Protein AF-A0A9W8ISR6-F1 (afdb_monomer)

Mean predicted aligned error: 9.64 Å

Solvent-accessible surface area (backbone atoms only — not comparable to full-atom values): 7063 Å² total; per-residue (Å²): 135,67,64,72,57,48,52,53,51,46,54,48,66,72,31,62,69,62,49,67,71,44,54,77,65,60,40,51,49,52,55,51,50,49,53,47,45,45,75,71,36,70,78,49,58,71,67,60,38,54,52,51,50,54,51,51,52,52,52,51,52,50,52,50,51,52,54,48,53,62,70,67,55,78,55,65,47,75,41,40,68,78,81,48,65,92,60,66,71,78,75,52,76,79,46,56,72,48,77,56,97,89,40,72,16,43,47,45,60,78,62,82,78,78,82,82,126

Foldseek 3Di:
DDLVVLVVLVVCLVPPVNLVVDDPVVNVVSVVVNVVCVVLVSVPDPVVNVVVVVVVVVVVVVVVVVVVCVVPDFAKDWAAPVRVPPDDPVVQPPFDWDQDPNGITTIDTPDDDDPDD

Sequence (117 aa):
MREDVYRAVRAMFDNAIEMASLGPEDRRLVEKLELTFRRHGLAFDKEKREHLDKIRMHLSELAIMFSHNINEGDGRAVLTCDELEGLPRDFFEGCATEIVDGQEGSVVTTKYPRHHS

InterPro domains:
  IPR024077 Neurolysin/Thimet oligopeptidase, domain 2 [G3DSA:1.10.1370.10] (40-117)
  IPR024080 Neurolysin/Thimet oligopeptidase, N-terminal [G3DSA:1.20.1050.40] (1-39)
  IPR045090 Peptidase M3A/M3B [PTHR11804] (1-113)

Structure (mmCIF, N/CA/C/O backbone):
data_AF-A0A9W8ISR6-F1
#
_entry.id   AF-A0A9W8ISR6-F1
#
loop_
_atom_site.group_PDB
_atom_site.id
_atom_site.type_symbol
_atom_site.label_atom_id
_atom_site.label_alt_id
_atom_site.label_comp_id
_atom_site.label_asym_id
_atom_site.label_entity_id
_atom_site.label_seq_id
_atom_site.pdbx_PDB_ins_code
_atom_site.Cartn_x
_atom_site.Cartn_y
_atom_site.Cartn_z
_atom_site.occupancy
_atom_site.B_iso_or_equiv
_atom_site.auth_seq_id
_atom_site.auth_comp_id
_atom_site.auth_asym_id
_atom_site.auth_atom_id
_atom_site.pdbx_PDB_model_num
ATOM 1 N N . MET A 1 1 ? 9.894 9.037 -6.870 1.00 69.94 1 MET A N 1
ATOM 2 C CA . MET A 1 1 ? 10.621 7.944 -7.566 1.00 69.94 1 MET A CA 1
ATOM 3 C C . MET A 1 1 ? 11.593 8.551 -8.572 1.00 69.94 1 MET A C 1
ATOM 5 O O . MET A 1 1 ? 11.245 9.560 -9.170 1.00 69.94 1 MET A O 1
ATOM 9 N N . ARG A 1 2 ? 12.792 7.980 -8.738 1.00 84.62 2 ARG A N 1
ATOM 10 C CA . ARG A 1 2 ? 13.873 8.520 -9.586 1.00 84.62 2 ARG A CA 1
ATOM 11 C C . ARG A 1 2 ? 13.743 8.057 -11.043 1.00 84.62 2 ARG A C 1
ATOM 13 O O . ARG A 1 2 ? 14.018 6.901 -11.354 1.00 84.62 2 ARG A O 1
ATOM 20 N N . GLU A 1 3 ? 13.282 8.947 -11.922 1.00 84.94 3 GLU A N 1
ATOM 21 C CA . GLU A 1 3 ? 13.090 8.650 -13.352 1.00 84.94 3 GLU A CA 1
ATOM 22 C C . GLU A 1 3 ? 14.418 8.407 -14.083 1.00 84.94 3 GLU A C 1
ATOM 24 O O . GLU A 1 3 ? 14.498 7.558 -14.966 1.00 84.94 3 GLU A O 1
ATOM 29 N N . ASP A 1 4 ? 15.471 9.110 -13.677 1.00 88.88 4 ASP A N 1
ATOM 30 C CA . ASP A 1 4 ? 16.837 8.939 -14.171 1.00 88.88 4 ASP A CA 1
ATOM 31 C C . ASP A 1 4 ? 17.349 7.506 -13.962 1.00 88.88 4 ASP A C 1
ATOM 33 O O . ASP A 1 4 ? 17.864 6.884 -14.890 1.00 88.88 4 ASP A O 1
ATOM 37 N N . VAL A 1 5 ? 17.117 6.944 -12.773 1.00 89.38 5 VAL A N 1
ATOM 38 C CA . VAL A 1 5 ? 17.488 5.557 -12.456 1.00 89.38 5 VAL A CA 1
ATOM 39 C C . VAL A 1 5 ? 16.646 4.567 -13.261 1.00 89.38 5 VAL A C 1
ATOM 41 O O . VAL A 1 5 ? 17.180 3.586 -13.774 1.00 89.38 5 VAL A O 1
ATOM 44 N N . TYR A 1 6 ? 15.347 4.834 -13.431 1.00 90.62 6 TYR A N 1
ATOM 45 C CA . TYR A 1 6 ? 14.487 3.979 -14.252 1.00 90.62 6 TYR A CA 1
ATOM 46 C C . TYR A 1 6 ? 14.961 3.912 -15.704 1.00 90.62 6 TYR A C 1
ATOM 48 O O . TYR A 1 6 ? 15.025 2.820 -16.258 1.00 90.62 6 TYR A O 1
ATOM 56 N N . ARG A 1 7 ? 15.347 5.044 -16.305 1.00 90.81 7 ARG A N 1
ATOM 57 C CA . ARG A 1 7 ? 15.868 5.077 -17.681 1.00 90.81 7 ARG A CA 1
ATOM 58 C C . ARG A 1 7 ? 17.123 4.218 -17.837 1.00 90.81 7 ARG A C 1
ATOM 60 O O . ARG A 1 7 ? 17.224 3.490 -18.818 1.00 90.81 7 ARG A O 1
ATOM 67 N N . ALA A 1 8 ? 18.036 4.255 -16.865 1.00 92.31 8 ALA A N 1
ATOM 68 C CA . ALA A 1 8 ? 19.240 3.425 -16.880 1.00 92.31 8 ALA A CA 1
ATOM 69 C C . ALA A 1 8 ? 18.912 1.925 -16.768 1.00 92.31 8 ALA A C 1
ATOM 71 O O . ALA A 1 8 ? 19.381 1.125 -17.575 1.00 92.31 8 ALA A O 1
ATOM 72 N N . VAL A 1 9 ? 18.048 1.547 -15.819 1.00 91.88 9 VAL A N 1
ATOM 73 C CA . VAL A 1 9 ? 17.600 0.151 -15.656 1.00 91.88 9 VAL A CA 1
ATOM 74 C C . VAL A 1 9 ? 16.849 -0.335 -16.893 1.00 91.88 9 VAL A C 1
ATOM 76 O O . VAL A 1 9 ? 17.025 -1.474 -17.313 1.00 91.88 9 VAL A O 1
ATOM 79 N N . ARG A 1 10 ? 16.039 0.531 -17.505 1.00 92.25 10 ARG A N 1
ATOM 80 C CA . ARG A 1 10 ? 15.291 0.225 -18.722 1.00 92.25 10 ARG A CA 1
ATOM 81 C C . ARG A 1 10 ? 16.217 0.006 -19.917 1.00 92.25 10 ARG A C 1
ATOM 83 O O . ARG A 1 10 ? 16.021 -0.958 -20.643 1.00 92.25 10 ARG A O 1
ATOM 90 N N . ALA A 1 11 ? 17.238 0.848 -20.081 1.00 93.75 11 ALA A N 1
ATOM 91 C CA . ALA A 1 11 ? 18.239 0.686 -21.131 1.00 93.75 11 ALA A CA 1
ATOM 92 C C . ALA A 1 11 ? 18.999 -0.644 -20.999 1.00 93.75 11 ALA A C 1
ATOM 94 O O . ALA A 1 11 ? 19.169 -1.342 -21.995 1.00 93.75 11 ALA A O 1
ATOM 95 N N . MET A 1 12 ? 19.383 -1.024 -19.774 1.00 92.19 12 MET A N 1
ATOM 96 C CA . MET A 1 12 ? 19.987 -2.332 -19.500 1.00 92.19 12 MET A CA 1
ATOM 97 C C . MET A 1 12 ? 19.020 -3.476 -19.825 1.00 92.19 12 MET A C 1
ATOM 99 O O . MET A 1 12 ? 19.379 -4.420 -20.519 1.00 92.19 12 MET A O 1
ATOM 103 N N . PHE A 1 13 ? 17.774 -3.377 -19.356 1.00 93.50 13 PHE A N 1
ATOM 104 C CA . PHE A 1 13 ? 16.748 -4.401 -19.553 1.00 93.50 13 PHE A CA 1
ATOM 105 C C . PHE A 1 13 ? 16.405 -4.634 -21.033 1.00 93.50 13 PHE A C 1
ATOM 107 O O . PHE A 1 13 ? 16.222 -5.778 -21.445 1.00 93.50 13 PHE A O 1
ATOM 114 N N . ASP A 1 14 ? 16.328 -3.569 -21.835 1.00 94.12 14 ASP A N 1
ATOM 115 C CA . ASP A 1 14 ? 16.022 -3.654 -23.266 1.00 94.12 14 ASP A CA 1
ATOM 116 C C . ASP A 1 14 ? 17.246 -4.126 -24.098 1.00 94.12 14 ASP A C 1
ATOM 118 O O . ASP A 1 14 ? 17.087 -4.563 -25.242 1.00 94.12 14 ASP A O 1
ATOM 122 N N . ASN A 1 15 ? 18.466 -4.103 -23.538 1.00 94.81 15 ASN A N 1
ATOM 123 C CA . ASN A 1 15 ? 19.677 -4.608 -24.190 1.00 94.81 15 ASN A CA 1
ATOM 124 C C . ASN A 1 15 ? 19.828 -6.128 -23.999 1.00 94.81 15 ASN A C 1
ATOM 126 O O . ASN A 1 15 ? 20.439 -6.615 -23.046 1.00 94.81 15 ASN A O 1
ATOM 130 N N . ALA A 1 16 ? 19.307 -6.893 -24.960 1.00 90.38 16 ALA A N 1
ATOM 131 C CA . ALA A 1 16 ? 19.336 -8.356 -24.929 1.00 90.38 16 ALA A CA 1
ATOM 132 C C . ALA A 1 16 ? 20.754 -8.959 -24.871 1.00 90.38 16 ALA A C 1
ATOM 134 O O . ALA A 1 16 ? 20.929 -10.030 -24.290 1.00 90.38 16 ALA A O 1
ATOM 135 N N . ILE A 1 17 ? 21.756 -8.290 -25.455 1.00 92.44 17 ILE A N 1
ATOM 136 C CA . ILE A 1 17 ? 23.146 -8.770 -25.469 1.00 92.44 17 ILE A CA 1
ATOM 137 C C . ILE A 1 17 ? 23.745 -8.650 -24.066 1.00 92.44 17 ILE A C 1
ATOM 139 O O . ILE A 1 17 ? 24.287 -9.622 -23.542 1.00 92.44 17 ILE A O 1
ATOM 143 N N . GLU A 1 18 ? 23.593 -7.490 -23.426 1.00 90.56 18 GLU A N 1
ATOM 144 C CA . GLU A 1 18 ? 24.089 -7.278 -22.063 1.00 90.56 18 GLU A CA 1
ATOM 145 C C . GLU A 1 18 ? 23.327 -8.136 -21.047 1.00 90.56 18 GLU A C 1
ATOM 147 O O . GLU A 1 18 ? 23.950 -8.806 -20.225 1.00 90.56 18 GLU A O 1
ATOM 152 N N . MET A 1 19 ? 22.002 -8.243 -21.169 1.00 92.81 19 MET A N 1
ATOM 153 C CA . MET A 1 19 ? 21.182 -9.127 -20.329 1.00 92.81 19 MET A CA 1
ATOM 154 C C . MET A 1 19 ? 21.562 -10.609 -20.442 1.00 92.81 19 MET A C 1
ATOM 156 O O . MET A 1 19 ? 21.430 -11.351 -19.467 1.00 92.81 19 MET A O 1
ATOM 160 N N . ALA A 1 20 ? 22.023 -11.059 -21.613 1.00 92.25 20 ALA A N 1
ATOM 161 C CA . ALA A 1 20 ? 22.509 -12.423 -21.812 1.00 92.25 20 ALA A CA 1
ATOM 162 C C . ALA A 1 20 ? 23.914 -12.650 -21.231 1.00 92.25 20 ALA A C 1
ATOM 164 O O . ALA A 1 20 ? 24.261 -13.788 -20.925 1.00 92.25 20 ALA A O 1
ATOM 165 N N . SER A 1 21 ? 24.705 -11.584 -21.071 1.00 94.25 21 SER A N 1
ATOM 166 C CA . SER A 1 21 ? 26.046 -11.640 -20.477 1.00 94.25 21 SER A CA 1
ATOM 167 C C . SER A 1 21 ? 26.048 -11.647 -18.942 1.00 94.25 21 SER A C 1
ATOM 169 O O . SER A 1 21 ? 27.052 -12.012 -18.334 1.00 94.25 21 SER A O 1
ATOM 171 N N . LEU A 1 22 ? 24.930 -11.266 -18.312 1.00 93.50 22 LEU A N 1
ATOM 172 C CA . LEU A 1 22 ? 24.780 -11.238 -16.858 1.00 93.50 22 LEU A CA 1
ATOM 173 C C . LEU A 1 22 ? 24.678 -12.637 -16.242 1.00 93.50 22 LEU A C 1
ATOM 175 O O . LEU A 1 22 ? 24.106 -13.566 -16.818 1.00 93.50 22 LEU A O 1
ATOM 179 N N . GLY A 1 23 ? 25.145 -12.748 -14.996 1.00 95.50 23 GLY A N 1
ATOM 180 C CA . GLY A 1 23 ? 24.854 -13.903 -14.157 1.00 95.50 23 GLY A CA 1
ATOM 181 C C . GLY A 1 23 ? 23.348 -14.038 -13.856 1.00 95.50 23 GLY A C 1
ATOM 182 O O . GLY A 1 23 ? 22.594 -13.065 -13.963 1.00 95.50 23 GLY A O 1
ATOM 183 N N . PRO A 1 24 ? 22.877 -15.229 -13.438 1.00 94.62 24 PRO A N 1
ATOM 184 C CA . PRO A 1 24 ? 21.457 -15.468 -13.159 1.00 94.62 24 PRO A CA 1
ATOM 185 C C . PRO A 1 24 ? 20.856 -14.533 -12.097 1.00 94.62 24 PRO A C 1
ATOM 187 O O . PRO A 1 24 ? 19.700 -14.125 -12.215 1.00 94.62 24 PRO A O 1
ATOM 190 N N . GLU A 1 25 ? 21.627 -14.195 -11.061 1.00 96.31 25 GLU A N 1
ATOM 191 C CA . GLU A 1 25 ? 21.189 -13.304 -9.982 1.00 96.31 25 GLU A CA 1
ATOM 192 C C . GLU A 1 25 ? 21.062 -11.853 -10.457 1.00 96.31 25 GLU A C 1
ATOM 194 O O . GLU A 1 25 ? 20.002 -11.247 -10.293 1.00 96.31 25 GLU A O 1
ATOM 199 N N . ASP A 1 26 ? 22.091 -11.326 -11.121 1.00 95.06 26 ASP A N 1
ATOM 200 C CA . ASP A 1 26 ? 22.100 -9.955 -11.644 1.00 95.06 26 ASP A CA 1
ATOM 201 C C . ASP A 1 26 ? 20.980 -9.739 -12.662 1.00 95.06 26 ASP A C 1
ATOM 203 O O . ASP A 1 26 ? 20.258 -8.740 -12.619 1.00 95.06 26 ASP A O 1
ATOM 207 N N . ARG A 1 27 ? 20.759 -10.722 -13.540 1.00 94.94 27 ARG A N 1
ATOM 208 C CA . ARG A 1 27 ? 19.646 -10.696 -14.48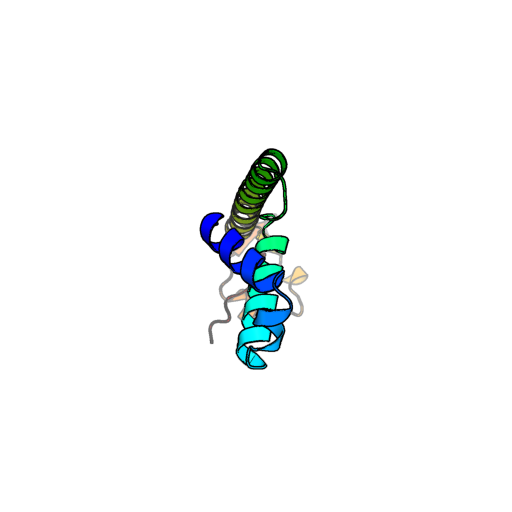8 1.00 94.94 27 ARG A CA 1
ATOM 209 C C . ARG A 1 27 ? 18.301 -10.606 -13.768 1.00 94.94 27 ARG A C 1
ATOM 211 O O . ARG A 1 27 ? 17.469 -9.760 -14.103 1.00 94.94 27 ARG A O 1
ATOM 218 N N . ARG A 1 28 ? 18.095 -11.439 -12.744 1.00 95.06 28 ARG A N 1
ATOM 219 C CA . ARG A 1 28 ? 16.873 -11.421 -11.928 1.00 95.06 28 ARG A CA 1
ATOM 220 C C . ARG A 1 28 ? 16.700 -10.087 -11.202 1.00 95.06 28 ARG A C 1
ATOM 222 O O . ARG A 1 28 ? 15.567 -9.625 -11.056 1.00 95.06 28 ARG A O 1
ATOM 229 N N . LEU A 1 29 ? 17.787 -9.468 -10.747 1.00 96.12 29 LEU A N 1
ATOM 230 C CA . LEU A 1 29 ? 17.755 -8.150 -10.122 1.00 96.12 29 LEU A CA 1
ATOM 231 C C . LEU A 1 29 ? 17.253 -7.087 -11.107 1.00 96.12 29 LEU A C 1
ATOM 233 O O . LEU A 1 29 ? 16.313 -6.361 -10.778 1.00 96.12 29 LEU A O 1
ATOM 237 N N . VAL A 1 30 ? 17.807 -7.030 -12.322 1.00 94.44 30 VAL A N 1
ATOM 238 C CA . VAL A 1 30 ? 17.376 -6.075 -13.361 1.00 94.44 30 VAL A CA 1
ATOM 239 C C . VAL A 1 30 ? 15.897 -6.276 -13.714 1.00 94.44 30 VAL A C 1
ATOM 241 O O . VAL A 1 30 ? 15.132 -5.311 -13.729 1.00 94.44 30 VAL A O 1
ATOM 244 N N . GLU A 1 31 ? 15.454 -7.524 -13.897 1.00 94.50 31 GLU A N 1
ATOM 245 C CA . GLU A 1 31 ? 14.043 -7.860 -14.152 1.00 94.50 31 GLU A CA 1
ATOM 246 C C . GLU A 1 31 ? 13.117 -7.409 -13.006 1.00 94.50 31 GLU A C 1
ATOM 248 O O . GLU A 1 31 ? 12.034 -6.860 -13.237 1.00 94.50 31 GLU A O 1
ATOM 253 N N . LYS A 1 32 ? 13.534 -7.607 -11.749 1.00 95.94 32 LYS A N 1
ATOM 254 C CA . LYS A 1 32 ? 12.768 -7.181 -10.567 1.00 95.94 32 LYS A CA 1
ATOM 255 C C . LYS A 1 32 ? 12.697 -5.665 -10.438 1.00 95.94 32 LYS A C 1
ATOM 257 O O . LYS A 1 32 ? 11.638 -5.148 -10.066 1.00 95.94 32 LYS A O 1
ATOM 262 N N . LEU A 1 33 ? 13.784 -4.961 -10.741 1.00 93.75 33 LEU A N 1
ATOM 263 C CA . LEU A 1 33 ? 13.819 -3.503 -10.727 1.00 93.75 33 LEU A CA 1
ATOM 264 C C . LEU A 1 33 ? 12.910 -2.927 -11.817 1.00 93.75 33 LEU A C 1
ATOM 266 O O . LEU A 1 33 ? 12.073 -2.081 -11.503 1.00 93.75 33 LEU A O 1
ATOM 270 N N . GLU A 1 34 ? 12.984 -3.435 -13.052 1.00 93.62 34 GLU A N 1
ATOM 271 C CA . GLU A 1 34 ? 12.090 -3.027 -14.149 1.00 93.62 34 GLU A CA 1
ATOM 272 C C . GLU A 1 34 ? 10.621 -3.205 -13.759 1.00 93.62 34 GLU A C 1
ATOM 274 O O . GLU A 1 34 ? 9.843 -2.247 -13.808 1.00 93.62 34 GLU A O 1
ATOM 279 N N . LEU A 1 35 ? 10.261 -4.404 -13.287 1.00 93.69 35 LEU A N 1
ATOM 280 C CA . LEU A 1 35 ? 8.895 -4.725 -12.883 1.00 93.69 35 LEU A CA 1
ATOM 281 C C . LEU A 1 35 ? 8.406 -3.782 -11.782 1.00 93.69 35 LEU A C 1
ATOM 283 O O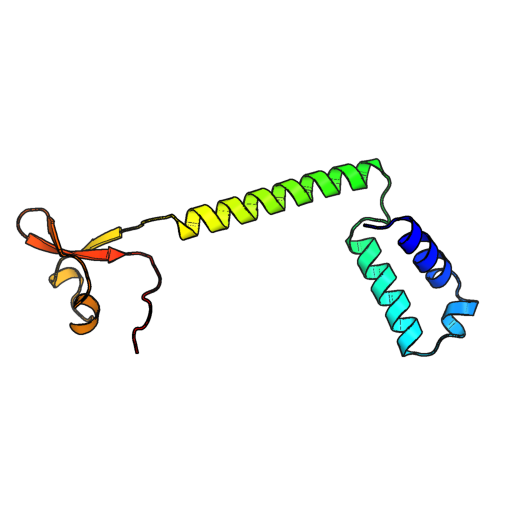 . LEU A 1 35 ? 7.259 -3.332 -11.813 1.00 93.69 35 LEU A O 1
ATOM 287 N N . THR A 1 36 ? 9.266 -3.479 -10.811 1.00 93.31 36 THR A N 1
ATOM 288 C CA . THR A 1 36 ? 8.949 -2.560 -9.717 1.00 93.31 36 THR A CA 1
ATOM 289 C C . THR A 1 36 ? 8.672 -1.166 -10.268 1.00 93.31 36 THR A C 1
ATOM 291 O O . THR A 1 36 ? 7.582 -0.635 -10.059 1.00 93.31 36 THR A O 1
ATOM 294 N N . PHE A 1 37 ? 9.583 -0.590 -11.051 1.00 91.00 37 PHE A N 1
ATOM 295 C CA . PHE A 1 37 ? 9.394 0.745 -11.622 1.00 91.00 37 PHE A CA 1
ATOM 296 C C . PHE 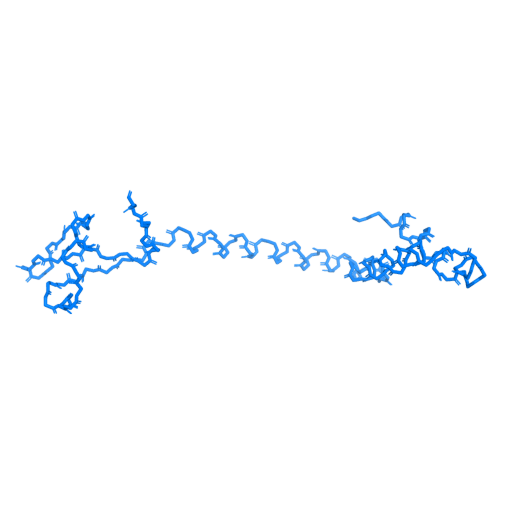A 1 37 ? 8.152 0.853 -12.511 1.00 91.00 37 PHE A C 1
ATOM 298 O O . PHE A 1 37 ? 7.409 1.837 -12.423 1.00 91.00 37 PHE A O 1
ATOM 305 N N . ARG A 1 38 ? 7.870 -0.182 -13.306 1.00 88.38 38 ARG A N 1
ATOM 306 C CA . ARG A 1 38 ? 6.663 -0.256 -14.129 1.00 88.38 38 ARG A CA 1
ATOM 307 C C . ARG A 1 38 ? 5.391 -0.322 -13.285 1.00 88.38 38 ARG A C 1
ATOM 309 O O . ARG A 1 38 ? 4.467 0.439 -13.552 1.00 88.38 38 ARG A O 1
ATOM 316 N N . ARG A 1 39 ? 5.349 -1.139 -12.223 1.00 88.75 39 ARG A N 1
ATOM 317 C CA . ARG A 1 39 ? 4.229 -1.155 -11.251 1.00 88.75 39 ARG A CA 1
ATOM 318 C C . ARG A 1 39 ? 4.068 0.182 -10.534 1.00 88.75 39 ARG A C 1
ATOM 320 O O . ARG A 1 39 ? 2.955 0.579 -10.200 1.00 88.75 39 ARG A O 1
ATOM 327 N N . HIS A 1 40 ? 5.168 0.899 -10.332 1.00 87.00 40 HIS A N 1
ATOM 328 C CA . HIS A 1 40 ? 5.129 2.251 -9.798 1.00 87.00 40 HIS A CA 1
ATOM 329 C C . HIS A 1 40 ? 4.637 3.301 -10.803 1.00 87.00 40 HIS A C 1
ATOM 331 O O . HIS A 1 40 ? 4.374 4.429 -10.386 1.00 87.00 40 HIS A O 1
ATOM 337 N N . GLY A 1 41 ? 4.418 2.927 -12.064 1.00 83.88 41 GLY A N 1
ATOM 338 C CA . GLY A 1 41 ? 3.853 3.787 -13.098 1.00 83.88 41 GLY A CA 1
ATOM 339 C C . GLY A 1 41 ? 4.889 4.625 -13.840 1.00 83.88 41 GLY A C 1
ATOM 340 O O . GLY A 1 41 ? 4.504 5.505 -14.599 1.00 83.88 41 GLY A O 1
ATOM 341 N N . LEU A 1 42 ? 6.193 4.364 -13.672 1.00 82.81 42 LEU A N 1
ATOM 342 C CA . LEU A 1 42 ? 7.235 5.112 -14.393 1.00 82.81 42 LEU A CA 1
ATOM 343 C C . LEU A 1 42 ? 7.255 4.843 -15.905 1.00 82.81 42 LEU A C 1
ATOM 345 O O . LEU A 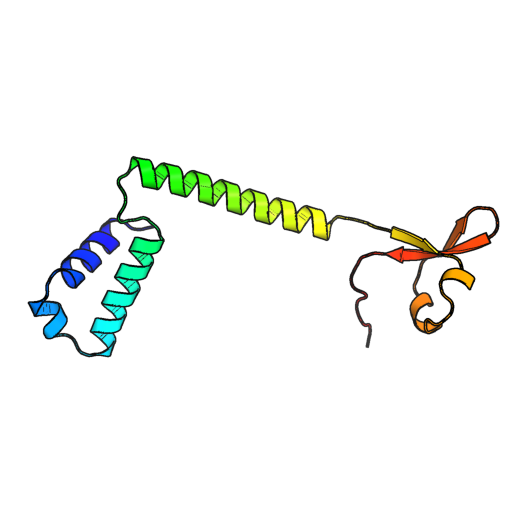1 42 ? 7.871 5.601 -16.644 1.00 82.81 42 LEU A O 1
ATOM 349 N N . ALA A 1 43 ? 6.547 3.806 -16.355 1.00 81.25 43 ALA A N 1
ATOM 350 C CA . ALA A 1 43 ? 6.311 3.531 -17.768 1.00 81.25 43 ALA A CA 1
ATOM 351 C C . ALA A 1 43 ? 5.231 4.439 -18.397 1.00 81.25 43 ALA A C 1
ATOM 353 O O . ALA A 1 43 ? 5.063 4.425 -19.614 1.00 81.25 43 ALA A O 1
ATOM 354 N N . PHE A 1 44 ? 4.468 5.191 -17.595 1.00 83.06 44 PHE A N 1
ATOM 355 C CA . PHE A 1 44 ? 3.427 6.082 -18.100 1.00 83.06 44 PHE A CA 1
ATOM 356 C C . PHE A 1 44 ? 3.969 7.467 -18.478 1.00 83.06 44 PHE A C 1
ATOM 358 O O . PHE A 1 44 ? 4.995 7.927 -17.969 1.00 83.06 44 PHE A O 1
ATOM 365 N N . ASP A 1 45 ? 3.226 8.158 -19.347 1.00 87.38 45 ASP A N 1
ATOM 366 C CA . ASP A 1 45 ? 3.441 9.577 -19.623 1.00 87.38 45 ASP A CA 1
ATOM 367 C C . ASP A 1 45 ? 3.319 10.427 -18.342 1.00 87.38 45 ASP A C 1
ATOM 369 O O . ASP A 1 45 ? 2.831 9.989 -17.296 1.00 87.38 45 ASP A O 1
ATOM 373 N N . LYS A 1 46 ? 3.845 11.653 -18.399 1.00 85.75 46 LYS A N 1
ATOM 374 C CA . LYS A 1 46 ? 3.916 12.537 -17.230 1.00 85.75 46 LYS A CA 1
ATOM 375 C C . LYS A 1 46 ? 2.532 12.816 -16.630 1.00 85.75 46 LYS A C 1
ATOM 377 O O . LYS A 1 46 ? 2.391 12.795 -15.413 1.00 85.75 46 LYS A O 1
ATOM 382 N N . GLU A 1 47 ? 1.521 13.009 -17.470 1.00 89.31 47 GLU A N 1
ATOM 383 C CA . GLU A 1 47 ? 0.157 13.329 -17.043 1.00 89.31 47 GLU A CA 1
ATOM 384 C C . GLU A 1 47 ? -0.488 12.171 -16.267 1.00 89.31 47 GLU A C 1
ATOM 386 O O . GLU A 1 47 ? -1.007 12.359 -15.165 1.00 89.31 47 GLU A O 1
ATOM 391 N N . LYS A 1 48 ? -0.372 10.936 -16.770 1.00 88.50 48 LYS A N 1
ATOM 392 C CA . LYS A 1 48 ? -0.840 9.740 -16.055 1.00 88.50 48 LYS A CA 1
ATOM 393 C C . LYS A 1 48 ? -0.062 9.492 -14.769 1.00 88.50 48 LYS A C 1
ATOM 395 O O . LYS A 1 48 ? -0.649 9.007 -13.803 1.00 88.50 48 LYS A O 1
ATOM 400 N N . ARG A 1 49 ? 1.234 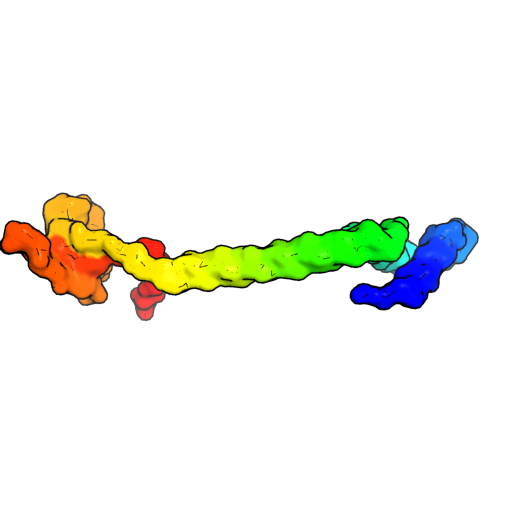9.823 -14.725 1.00 87.12 49 ARG A N 1
ATOM 401 C CA . ARG A 1 49 ? 2.031 9.742 -13.488 1.00 87.12 49 ARG A CA 1
ATOM 402 C C . ARG A 1 49 ? 1.535 10.721 -12.432 1.00 87.12 49 ARG A C 1
ATOM 404 O O . ARG A 1 49 ? 1.308 10.306 -11.302 1.00 87.12 49 ARG A O 1
ATOM 411 N N . GLU A 1 50 ? 1.286 11.973 -12.806 1.00 89.06 50 GLU A N 1
ATOM 412 C CA . GLU A 1 50 ? 0.719 12.976 -11.897 1.00 89.06 50 GLU A CA 1
ATOM 413 C C . GLU A 1 50 ? -0.668 12.562 -11.388 1.00 89.06 50 GLU A C 1
ATOM 415 O O . GLU A 1 50 ? -0.974 12.719 -10.205 1.00 89.06 50 GLU A O 1
ATOM 420 N N . HIS A 1 51 ? -1.507 11.984 -12.252 1.00 90.44 51 HIS A N 1
ATOM 421 C CA . HIS A 1 51 ? -2.804 11.451 -11.841 1.00 90.44 51 HIS A CA 1
ATOM 422 C C . HIS A 1 51 ? -2.670 10.273 -10.862 1.00 90.44 51 HIS A C 1
ATOM 424 O O . HIS A 1 51 ? -3.352 10.235 -9.837 1.00 90.44 51 HIS A O 1
ATOM 430 N N . LEU A 1 52 ? -1.755 9.338 -11.134 1.00 89.25 52 LEU A N 1
ATOM 431 C CA . LEU A 1 52 ? -1.470 8.209 -10.250 1.00 89.25 52 LEU A CA 1
ATOM 432 C C . LEU A 1 52 ? -0.954 8.667 -8.879 1.00 89.25 52 LEU A C 1
ATOM 434 O O . LEU A 1 52 ? -1.342 8.098 -7.859 1.00 89.25 52 LEU A O 1
ATOM 438 N N . ASP A 1 53 ? -0.112 9.698 -8.842 1.00 89.12 53 ASP A N 1
ATOM 439 C CA . ASP A 1 53 ? 0.401 10.258 -7.592 1.00 89.12 53 ASP A CA 1
ATOM 440 C C . ASP A 1 53 ? -0.714 10.924 -6.772 1.00 89.12 53 ASP A C 1
ATOM 442 O O . ASP A 1 53 ? -0.788 10.702 -5.562 1.00 89.12 53 ASP A O 1
ATOM 446 N N . LYS A 1 54 ? -1.655 11.629 -7.419 1.00 93.56 54 LYS A N 1
ATOM 447 C CA . LYS A 1 54 ? -2.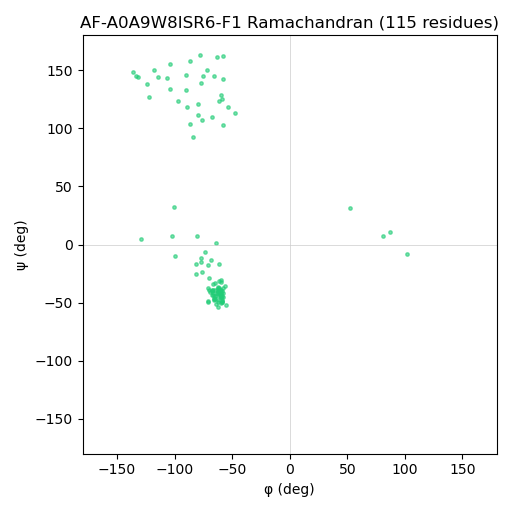860 12.155 -6.749 1.00 93.56 54 LYS A CA 1
ATOM 448 C C . LYS A 1 54 ? -3.712 11.041 -6.139 1.00 93.56 54 LYS A C 1
ATOM 450 O O . LYS A 1 54 ? -4.119 11.153 -4.986 1.00 93.56 54 LYS A O 1
ATOM 455 N N . ILE A 1 55 ? -3.943 9.950 -6.875 1.00 94.12 55 ILE A N 1
ATOM 456 C CA . ILE A 1 55 ? -4.688 8.790 -6.358 1.00 94.12 55 ILE A CA 1
ATOM 457 C C . ILE A 1 55 ? -3.973 8.188 -5.143 1.00 94.12 55 ILE A C 1
ATOM 459 O O . ILE A 1 55 ? -4.608 7.901 -4.133 1.00 94.12 55 ILE A O 1
ATOM 463 N N . ARG A 1 56 ? -2.649 8.005 -5.210 1.00 91.25 56 ARG A N 1
ATOM 464 C CA . ARG A 1 56 ? -1.860 7.439 -4.103 1.00 91.25 56 ARG A CA 1
ATOM 465 C C . ARG A 1 56 ? -1.890 8.303 -2.853 1.00 91.25 56 ARG A C 1
ATOM 467 O O . ARG A 1 56 ? -2.001 7.761 -1.754 1.00 91.25 56 ARG A O 1
ATOM 474 N N . MET A 1 57 ? -1.784 9.618 -3.021 1.00 94.56 57 MET A N 1
ATOM 475 C CA . MET A 1 57 ? -1.898 10.570 -1.921 1.00 94.56 57 MET A CA 1
ATOM 476 C C . MET A 1 57 ? -3.264 10.430 -1.249 1.00 94.56 57 MET A C 1
ATOM 478 O O . MET A 1 57 ? -3.328 10.181 -0.049 1.00 94.56 57 MET A O 1
ATOM 482 N N . HIS A 1 58 ? -4.336 10.434 -2.043 1.00 96.75 58 HIS A N 1
ATOM 483 C CA . HIS A 1 58 ? -5.689 10.297 -1.519 1.00 96.75 58 HIS A CA 1
ATOM 484 C C . HIS A 1 58 ? -5.928 8.951 -0.814 1.00 96.75 58 HIS A C 1
ATOM 486 O O . HIS A 1 58 ? -6.514 8.903 0.262 1.00 96.75 58 HIS A O 1
ATOM 492 N N . LEU A 1 59 ? -5.422 7.845 -1.367 1.00 96.06 59 LEU A N 1
ATOM 493 C CA . LEU A 1 59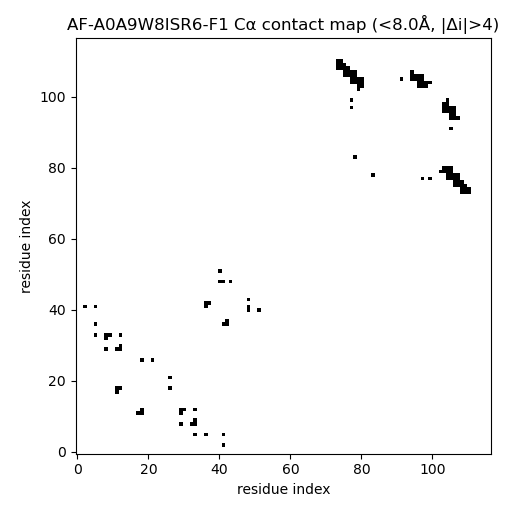 ? -5.490 6.535 -0.709 1.00 96.06 59 LEU A CA 1
ATOM 494 C C . LEU A 1 59 ? -4.740 6.514 0.627 1.00 96.06 59 LEU A C 1
ATOM 496 O O . LEU A 1 59 ? -5.194 5.871 1.570 1.00 96.06 59 LEU A O 1
ATOM 500 N N . SER A 1 60 ? -3.604 7.207 0.709 1.00 96.25 60 SER A N 1
ATOM 501 C CA . SER A 1 60 ? -2.817 7.289 1.942 1.00 96.25 60 SER A CA 1
ATOM 502 C C . SER A 1 60 ? -3.570 8.078 3.014 1.00 96.25 60 SER A C 1
ATOM 504 O O . SER A 1 60 ? -3.658 7.626 4.153 1.00 96.25 60 SER A O 1
ATOM 506 N N . GLU A 1 61 ? -4.177 9.205 2.638 1.00 96.88 61 GLU A N 1
ATOM 507 C CA . GLU A 1 61 ? -5.052 9.994 3.513 1.00 96.88 61 GLU A CA 1
ATOM 508 C C . GLU A 1 61 ? -6.242 9.165 4.014 1.00 96.88 61 GLU A C 1
ATOM 510 O O . GLU A 1 61 ? -6.478 9.094 5.219 1.00 96.88 61 GLU A O 1
ATOM 515 N N . LEU A 1 62 ? -6.946 8.470 3.114 1.00 96.81 62 LEU A N 1
ATOM 516 C CA . LEU A 1 62 ? -8.083 7.620 3.473 1.00 96.81 62 LEU A CA 1
ATOM 517 C C . LEU A 1 62 ? -7.688 6.481 4.416 1.00 96.81 62 LEU A C 1
ATOM 519 O O . LEU A 1 62 ? -8.423 6.192 5.356 1.00 96.81 62 LEU A O 1
ATOM 523 N N . ALA A 1 63 ? -6.534 5.845 4.205 1.00 95.94 63 ALA A N 1
ATOM 524 C CA . ALA A 1 63 ? -6.049 4.782 5.083 1.00 95.94 63 ALA A CA 1
ATOM 525 C C . ALA A 1 63 ? -5.731 5.299 6.496 1.00 95.94 63 ALA A C 1
ATOM 527 O O . ALA A 1 63 ? -6.047 4.630 7.487 1.00 95.94 63 ALA A O 1
ATOM 528 N N . ILE A 1 64 ? -5.145 6.497 6.597 1.00 96.19 64 ILE A N 1
ATOM 529 C CA . ILE A 1 64 ? -4.888 7.164 7.878 1.00 96.19 64 ILE A CA 1
ATOM 530 C C . ILE A 1 64 ? -6.213 7.486 8.569 1.00 96.19 64 ILE A C 1
ATOM 532 O O . ILE A 1 64 ? -6.400 7.095 9.718 1.00 96.19 64 ILE A O 1
ATOM 536 N N . MET A 1 65 ? -7.148 8.130 7.865 1.00 95.31 65 MET A N 1
ATOM 537 C CA . MET A 1 65 ? -8.464 8.475 8.410 1.00 95.31 65 MET A CA 1
ATOM 538 C C . MET A 1 65 ? -9.237 7.238 8.864 1.00 95.31 65 MET A C 1
ATOM 540 O O . MET A 1 65 ? -9.805 7.227 9.950 1.00 95.31 65 MET A O 1
ATOM 544 N N . PHE A 1 66 ? -9.232 6.173 8.065 1.00 94.44 66 PHE A N 1
ATOM 545 C CA . PHE A 1 66 ? -9.870 4.913 8.424 1.00 94.44 66 PHE A CA 1
ATOM 546 C C . PHE A 1 66 ? -9.283 4.343 9.719 1.00 94.44 66 PHE A C 1
ATOM 548 O O . PHE A 1 66 ? -10.021 4.031 10.651 1.00 94.44 66 PHE A O 1
ATOM 555 N N . SER A 1 67 ? -7.953 4.263 9.805 1.00 91.94 67 SER A N 1
ATOM 556 C CA . SER A 1 67 ? -7.264 3.740 10.990 1.00 91.94 67 SER A CA 1
ATOM 557 C C . SER A 1 67 ? -7.540 4.597 12.226 1.00 91.94 67 SER A C 1
ATOM 559 O O . SER A 1 67 ? -7.798 4.065 13.303 1.00 91.94 67 SER A O 1
ATOM 561 N N . HIS A 1 68 ? -7.527 5.920 12.065 1.00 92.50 68 HIS A N 1
ATOM 562 C CA . HIS A 1 68 ? -7.855 6.879 13.112 1.00 92.50 68 HIS A CA 1
ATOM 563 C C . HIS A 1 68 ? -9.281 6.678 13.630 1.00 92.50 68 HIS A C 1
ATOM 565 O O . HIS A 1 68 ? -9.470 6.478 14.823 1.00 92.50 68 HIS A O 1
ATOM 571 N N . ASN A 1 69 ? -10.266 6.611 12.733 1.00 90.56 69 ASN A N 1
ATOM 572 C CA . ASN A 1 69 ? -11.672 6.441 13.099 1.00 90.56 69 ASN A CA 1
ATOM 573 C C . ASN A 1 69 ? -11.927 5.128 13.858 1.00 90.56 69 ASN A C 1
ATOM 575 O O . ASN A 1 69 ? -12.691 5.110 14.818 1.00 90.56 69 ASN A O 1
ATOM 579 N N . ILE A 1 70 ? -11.271 4.029 13.469 1.00 88.25 70 ILE A N 1
ATOM 580 C CA . ILE A 1 70 ? -11.377 2.747 14.187 1.00 88.25 70 ILE A CA 1
ATOM 581 C C . ILE A 1 70 ? -10.701 2.819 15.565 1.00 88.25 70 ILE A C 1
ATOM 583 O O . ILE A 1 70 ? -11.223 2.299 16.558 1.00 88.25 70 ILE A O 1
ATOM 587 N N . ASN A 1 71 ? -9.539 3.469 15.646 1.00 86.00 71 ASN A N 1
ATOM 588 C CA . ASN A 1 71 ? -8.788 3.592 16.891 1.00 86.00 71 ASN A CA 1
ATOM 589 C C . ASN A 1 71 ? -9.475 4.514 17.900 1.00 86.00 71 ASN A C 1
ATOM 591 O O . ASN A 1 71 ? -9.500 4.179 19.085 1.00 86.00 71 ASN A O 1
ATOM 595 N N . GLU A 1 72 ? -10.064 5.617 17.448 1.00 87.06 72 GLU A N 1
ATOM 596 C CA . GLU A 1 72 ? -10.788 6.564 18.298 1.00 87.06 72 GLU A CA 1
ATOM 597 C C . GLU A 1 72 ? -12.214 6.130 18.616 1.00 87.06 72 GLU A C 1
ATOM 599 O O . GLU A 1 72 ? -12.726 6.515 19.660 1.00 87.06 72 GLU A O 1
ATOM 604 N N . GLY A 1 73 ? -12.843 5.304 17.770 1.00 81.38 73 GLY A N 1
ATOM 605 C CA . GLY A 1 73 ? -14.219 4.864 17.989 1.00 81.38 73 GLY A CA 1
ATOM 606 C C . GLY A 1 73 ? -14.395 4.240 19.371 1.00 81.38 73 GLY A C 1
ATOM 607 O O . GLY A 1 73 ? -13.778 3.224 19.679 1.00 81.38 73 GLY A O 1
ATOM 608 N N . ASP A 1 74 ? -15.234 4.833 20.206 1.00 74.88 74 ASP A N 1
ATOM 609 C CA . ASP A 1 74 ? -15.470 4.485 21.609 1.00 74.88 74 ASP A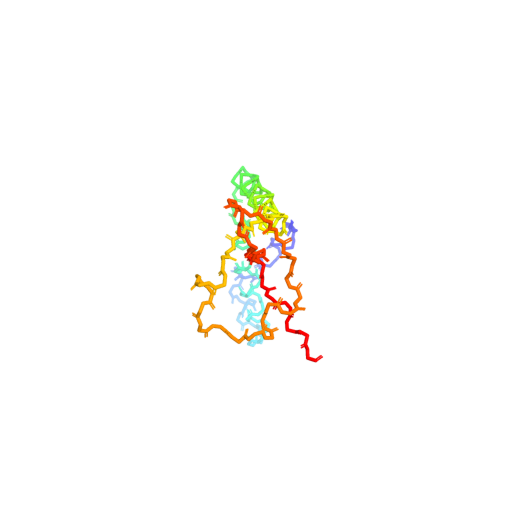 CA 1
ATOM 610 C C . ASP A 1 74 ? -16.752 3.662 21.782 1.00 74.88 74 ASP A C 1
ATOM 612 O O . ASP A 1 74 ? -17.433 3.743 22.803 1.00 74.88 74 ASP A O 1
ATOM 616 N N . GLY A 1 75 ? -17.061 2.843 20.768 1.00 79.56 75 GLY A N 1
ATOM 617 C CA . GLY A 1 75 ? -18.222 1.962 20.746 1.00 79.56 75 GLY A CA 1
ATOM 618 C C . GLY A 1 75 ? -18.346 1.191 22.056 1.00 79.56 75 GLY A C 1
ATOM 619 O O . GLY A 1 75 ? -17.497 0.359 22.390 1.00 79.56 75 GLY A O 1
ATOM 620 N N . ARG A 1 76 ? -19.404 1.494 22.806 1.00 84.00 76 ARG A N 1
ATOM 621 C CA . ARG A 1 76 ? -19.715 0.882 24.094 1.00 84.00 76 ARG A CA 1
ATOM 622 C C . ARG A 1 76 ? -21.197 0.556 24.180 1.00 84.00 76 ARG A C 1
ATOM 624 O O . ARG A 1 76 ? -22.022 1.265 23.609 1.00 84.00 76 ARG A O 1
ATOM 631 N N . ALA A 1 77 ? -21.510 -0.506 24.903 1.00 83.38 77 ALA A N 1
ATOM 632 C CA . ALA A 1 77 ? -22.863 -0.922 25.233 1.00 83.38 77 ALA A CA 1
ATOM 633 C C . ALA A 1 77 ? -22.935 -1.218 26.732 1.00 83.38 77 ALA A C 1
ATOM 635 O O . ALA A 1 77 ? -21.968 -1.713 27.311 1.00 83.38 77 ALA A O 1
ATOM 636 N N . VAL A 1 78 ? -24.069 -0.906 27.352 1.00 84.19 78 VAL A N 1
ATOM 637 C CA . VAL A 1 78 ? -24.352 -1.299 28.735 1.00 84.19 78 VAL A CA 1
ATOM 638 C C . VAL A 1 78 ? -25.190 -2.567 28.677 1.00 84.19 78 VAL A C 1
ATOM 640 O O . VAL A 1 78 ? -26.219 -2.570 28.006 1.00 84.19 78 VAL A O 1
ATOM 643 N N . LEU A 1 79 ? -24.723 -3.632 29.325 1.00 82.25 79 LEU A N 1
ATOM 644 C CA . LEU A 1 79 ? -25.381 -4.938 29.341 1.00 82.25 79 LEU A CA 1
ATOM 645 C C . LEU A 1 79 ? -25.645 -5.370 30.783 1.00 82.25 79 LEU A C 1
ATOM 647 O O . LEU A 1 79 ? -24.797 -5.194 31.660 1.00 82.25 79 LEU A O 1
ATOM 651 N N . THR A 1 80 ? -26.823 -5.926 31.033 1.00 82.06 80 THR A N 1
ATOM 652 C CA . THR A 1 80 ? -27.222 -6.437 32.352 1.00 82.06 80 THR A CA 1
ATOM 653 C C . THR A 1 80 ? -26.591 -7.801 32.644 1.00 82.06 80 THR A C 1
ATOM 655 O O . THR A 1 80 ? -26.130 -8.496 31.741 1.00 82.06 80 THR A O 1
ATOM 658 N N . CYS A 1 81 ? -26.579 -8.217 33.914 1.00 74.88 81 CYS A N 1
ATOM 659 C CA . CYS A 1 81 ? -26.056 -9.531 34.310 1.00 74.88 81 CYS A CA 1
ATOM 660 C C . CYS A 1 81 ? -26.742 -10.700 33.583 1.00 74.88 81 CYS A C 1
ATOM 662 O O . CYS A 1 81 ? -26.073 -11.674 33.248 1.00 74.88 81 CYS A O 1
ATOM 664 N N . ASP A 1 82 ? -28.046 -10.586 33.317 1.00 80.12 82 ASP A N 1
ATOM 665 C CA . ASP A 1 82 ? -28.829 -11.622 32.634 1.00 80.12 82 ASP A CA 1
ATOM 666 C C . ASP A 1 82 ? -28.452 -11.719 31.143 1.00 80.12 82 ASP A C 1
ATOM 668 O O . ASP A 1 82 ? -28.341 -12.809 30.590 1.00 80.12 82 ASP A O 1
ATOM 672 N N . GLU A 1 83 ? -28.170 -10.588 30.487 1.00 79.00 83 GLU A N 1
ATOM 673 C CA . GLU A 1 83 ? -27.700 -10.551 29.089 1.00 79.00 83 GLU A CA 1
ATOM 674 C C . GLU A 1 83 ? -26.259 -11.058 28.924 1.00 79.00 83 GLU A C 1
ATOM 676 O O . GLU A 1 83 ? -25.825 -11.383 27.817 1.00 79.00 83 GLU A O 1
ATOM 681 N N . LEU A 1 84 ? -25.517 -11.119 30.029 1.00 76.56 84 LEU A N 1
ATOM 682 C CA . LEU A 1 84 ? -24.126 -11.555 30.111 1.00 76.56 84 LEU A CA 1
ATOM 683 C C . LEU A 1 84 ? -23.984 -12.991 30.643 1.00 76.56 84 LEU A C 1
ATOM 685 O O . LEU A 1 84 ? -22.867 -13.463 30.885 1.00 76.56 84 LEU A O 1
ATOM 689 N N . GLU A 1 85 ? -25.101 -13.703 30.810 1.00 78.62 85 GLU A N 1
ATOM 690 C CA . GLU A 1 85 ? -25.119 -15.079 31.290 1.00 78.62 85 GLU A CA 1
ATOM 691 C C . GLU A 1 85 ? -24.322 -16.009 30.351 1.00 78.62 85 GLU A C 1
ATOM 693 O O . GLU A 1 85 ? -24.505 -16.032 29.134 1.00 78.62 85 GLU A O 1
ATOM 698 N N . GLY A 1 86 ? -23.401 -16.791 30.927 1.00 78.88 86 GLY A N 1
ATOM 699 C CA . GLY A 1 86 ? -22.518 -17.710 30.193 1.00 78.88 86 GLY A CA 1
ATOM 700 C C . GLY A 1 86 ? -21.085 -17.207 29.987 1.00 78.88 86 GLY A C 1
ATOM 701 O O . GLY A 1 86 ? -20.228 -17.990 29.571 1.00 78.88 86 GLY A O 1
ATOM 702 N N . LEU A 1 87 ? -20.790 -15.948 30.326 1.00 79.25 87 LEU A N 1
ATOM 703 C CA . LEU A 1 87 ? -19.424 -15.419 30.359 1.00 79.25 87 LEU A CA 1
ATOM 704 C C . LEU A 1 87 ? -18.775 -15.609 31.750 1.00 79.25 87 LEU A C 1
ATOM 706 O O . LEU A 1 87 ? -19.474 -15.552 32.767 1.00 79.25 87 LEU A O 1
ATOM 710 N N . PRO A 1 88 ? -17.449 -15.849 31.833 1.00 80.69 88 PRO A N 1
ATOM 711 C CA . PRO A 1 88 ? -16.733 -15.924 33.110 1.00 80.69 88 PRO A CA 1
ATOM 712 C C . PRO A 1 88 ? -16.887 -14.631 33.918 1.00 80.69 88 PRO A C 1
ATOM 714 O O . PRO A 1 88 ? -16.865 -13.541 33.348 1.00 80.69 88 PRO A O 1
ATOM 717 N N . ARG A 1 89 ? -17.005 -14.730 35.247 1.00 72.06 89 ARG A N 1
ATOM 718 C CA . ARG A 1 89 ? -17.205 -13.549 36.115 1.00 72.06 89 ARG A CA 1
ATOM 719 C C . ARG A 1 89 ? -16.021 -12.584 36.045 1.00 72.06 89 ARG A C 1
ATOM 721 O O . ARG A 1 89 ? -16.197 -11.374 35.991 1.00 72.06 89 ARG A O 1
ATOM 728 N N . ASP A 1 90 ? -14.837 -13.159 35.946 1.00 75.62 90 ASP A N 1
ATOM 729 C CA . ASP A 1 90 ? -13.525 -12.548 35.787 1.00 75.62 90 ASP A CA 1
ATOM 730 C C . ASP A 1 90 ? -13.383 -11.727 34.487 1.00 75.62 90 ASP A C 1
ATOM 732 O O . ASP A 1 90 ? -12.528 -10.848 34.404 1.00 75.62 90 ASP A O 1
ATOM 736 N N . PHE A 1 91 ? -14.266 -11.914 33.496 1.00 71.25 91 PHE A N 1
ATOM 737 C CA . PHE A 1 91 ? -14.338 -11.037 32.320 1.00 71.25 91 PHE A CA 1
ATOM 738 C C . PHE A 1 91 ? -14.883 -9.637 32.663 1.00 71.25 91 PHE A C 1
ATOM 740 O O . PHE A 1 91 ? -14.508 -8.657 32.020 1.00 71.25 91 PHE A O 1
ATOM 747 N N . PHE A 1 92 ? -15.737 -9.531 33.687 1.00 68.00 92 PHE A N 1
ATOM 748 C CA . PHE A 1 92 ? -16.386 -8.280 34.098 1.00 68.00 92 PHE A CA 1
ATOM 749 C C . PHE A 1 92 ? -15.708 -7.602 35.288 1.00 68.00 92 PHE A C 1
ATOM 751 O O . PHE A 1 92 ? -16.015 -6.448 35.574 1.00 68.00 92 PHE A O 1
ATOM 758 N N . GLU A 1 93 ? -14.754 -8.265 35.952 1.00 65.94 93 GLU A N 1
ATOM 759 C CA . GLU A 1 93 ? -14.070 -7.752 37.155 1.00 65.94 93 GLU A CA 1
ATOM 760 C C . GLU A 1 93 ? -13.218 -6.481 36.923 1.00 65.94 93 GLU A C 1
ATOM 762 O O . GLU A 1 93 ? -12.647 -5.935 37.864 1.00 65.94 93 GLU A O 1
ATOM 767 N N . GLY A 1 94 ? -13.177 -5.944 35.701 1.00 66.31 94 GLY A N 1
ATOM 768 C CA . GLY A 1 94 ? -12.585 -4.638 35.381 1.00 66.31 94 GLY A CA 1
ATOM 769 C C . GLY A 1 94 ? -13.487 -3.706 34.566 1.00 66.31 94 GLY A C 1
ATOM 770 O O . GLY A 1 94 ? -13.032 -2.639 34.149 1.00 66.31 94 GLY A O 1
ATOM 771 N N . CYS A 1 95 ? -14.738 -4.092 34.302 1.00 74.81 95 CYS A N 1
ATOM 772 C CA . CYS A 1 95 ? -15.688 -3.259 33.571 1.00 74.81 95 CYS A CA 1
ATOM 773 C C . CYS A 1 95 ? -16.250 -2.162 34.482 1.00 74.81 95 CYS A C 1
ATOM 775 O O . CYS A 1 95 ? -16.577 -2.403 35.642 1.00 74.81 95 CYS A O 1
ATOM 777 N N . ALA A 1 96 ? -16.396 -0.948 33.949 1.00 78.62 96 ALA A N 1
ATOM 778 C CA . ALA A 1 96 ? -17.169 0.085 34.630 1.00 78.62 96 ALA A CA 1
ATOM 779 C C . ALA A 1 96 ? -18.644 -0.342 34.696 1.00 78.62 96 ALA A C 1
ATOM 781 O O . ALA A 1 96 ? -19.139 -0.952 33.747 1.00 78.62 96 ALA A O 1
ATOM 782 N N . THR A 1 97 ? -19.346 -0.007 35.776 1.00 82.12 97 THR A N 1
ATOM 783 C CA . THR A 1 97 ? -20.789 -0.243 35.899 1.00 82.12 97 THR A CA 1
ATOM 784 C C . THR A 1 97 ? -21.566 1.064 35.768 1.00 82.12 97 THR A C 1
ATOM 786 O O . THR A 1 97 ? -21.115 2.127 36.198 1.00 82.12 97 THR A O 1
ATOM 789 N N . GLU A 1 98 ? -22.732 0.997 35.130 1.00 83.25 98 GLU A N 1
ATOM 790 C CA . GLU A 1 98 ? -23.670 2.109 34.974 1.00 83.25 98 GLU A CA 1
ATOM 791 C C . GLU A 1 98 ? -25.092 1.632 35.299 1.00 83.25 98 GLU A C 1
ATOM 793 O O . GLU A 1 98 ? -25.455 0.489 35.025 1.00 83.25 98 GLU A O 1
ATOM 798 N N . ILE A 1 99 ? -25.908 2.509 35.894 1.00 81.00 99 ILE A N 1
ATOM 799 C CA . ILE A 1 99 ? -27.316 2.209 36.177 1.00 81.00 99 ILE A CA 1
ATOM 800 C C . ILE A 1 99 ? -28.150 2.622 34.968 1.00 81.00 99 ILE A C 1
ATOM 802 O O . ILE A 1 99 ? -28.216 3.807 34.636 1.00 81.00 99 ILE A O 1
ATOM 806 N N . VAL A 1 100 ? -28.826 1.656 34.354 1.00 75.00 100 VAL A N 1
ATOM 807 C CA . VAL A 1 100 ? -29.769 1.876 33.252 1.00 75.00 100 VAL A CA 1
ATOM 808 C C . VAL A 1 100 ? -31.118 1.311 33.681 1.00 75.00 100 VAL A C 1
ATOM 810 O O . VAL A 1 100 ? -31.200 0.191 34.172 1.00 75.00 100 VAL A O 1
ATOM 813 N N . ASP A 1 101 ? -32.171 2.127 33.594 1.00 74.12 101 ASP A N 1
ATOM 814 C CA . ASP A 1 101 ? -33.548 1.756 33.962 1.00 74.12 101 ASP A CA 1
ATOM 815 C C . ASP A 1 101 ? -33.715 1.159 35.377 1.00 74.12 101 ASP A C 1
ATOM 817 O O . ASP A 1 101 ? -34.598 0.345 35.646 1.00 74.12 101 ASP A O 1
ATOM 821 N N . GLY A 1 102 ? -32.876 1.599 36.322 1.00 77.19 102 GLY A N 1
ATOM 822 C CA . GLY A 1 102 ? -32.909 1.149 37.719 1.00 77.19 102 GLY A CA 1
ATOM 823 C C . GLY A 1 102 ? -32.208 -0.189 37.975 1.00 77.19 102 GLY A C 1
ATOM 824 O O . GLY A 1 102 ? -32.278 -0.692 39.096 1.00 77.19 102 GLY A O 1
ATOM 825 N N . GLN A 1 103 ? -31.520 -0.741 36.973 1.00 75.94 103 GLN A N 1
ATOM 826 C CA . GLN A 1 103 ? -30.706 -1.951 37.074 1.00 75.94 103 GLN A CA 1
ATOM 827 C C . GLN A 1 103 ? -29.224 -1.629 36.853 1.00 75.94 103 GLN A C 1
ATOM 829 O O . GLN A 1 103 ? -28.876 -0.752 36.064 1.00 75.94 103 GLN A O 1
ATOM 834 N N . GLU A 1 104 ? -28.343 -2.326 37.572 1.00 79.62 104 GLU A N 1
ATOM 835 C CA . GLU A 1 104 ? -26.896 -2.204 37.385 1.00 79.62 104 GLU A CA 1
ATOM 836 C C . GLU A 1 104 ? -26.465 -3.021 36.162 1.00 79.62 104 GLU A C 1
ATOM 838 O O . GLU A 1 104 ? -26.685 -4.232 36.098 1.00 79.62 104 GLU A O 1
ATOM 843 N N . GLY A 1 105 ? -25.871 -2.345 35.181 1.00 80.94 105 GLY A N 1
ATOM 844 C CA . GLY A 1 105 ? -25.315 -2.950 33.978 1.00 80.94 105 GLY A CA 1
ATOM 845 C C . GLY A 1 105 ? -23.812 -2.712 33.875 1.00 80.94 105 GLY A C 1
ATOM 846 O O . GLY A 1 105 ? -23.281 -1.706 34.345 1.00 80.94 105 GLY A O 1
ATOM 847 N N . SER A 1 106 ? -23.111 -3.644 33.240 1.00 82.81 106 SER A N 1
ATOM 848 C CA . SER A 1 106 ? -21.683 -3.541 32.946 1.00 82.81 106 SER A CA 1
ATOM 849 C C . SER A 1 106 ? -21.457 -2.880 31.585 1.00 82.81 106 SER A C 1
ATOM 851 O O . SER A 1 106 ? -22.081 -3.244 30.587 1.00 82.81 106 SER A O 1
ATOM 853 N N . VAL A 1 107 ? -20.540 -1.914 31.528 1.00 83.25 107 VAL A N 1
ATOM 854 C CA . VAL A 1 107 ? -20.123 -1.238 30.295 1.00 83.25 107 VAL A CA 1
ATOM 855 C C . VAL A 1 107 ? -19.126 -2.127 29.554 1.00 83.25 107 VAL A C 1
ATOM 857 O O . VAL A 1 107 ? -17.984 -2.313 29.982 1.00 83.25 107 VAL A O 1
ATOM 860 N N . VAL A 1 108 ? -19.545 -2.649 28.404 1.00 83.44 108 VAL A N 1
ATOM 861 C CA . VAL A 1 108 ? -18.717 -3.446 27.496 1.00 83.44 108 VAL A CA 1
ATOM 862 C C . VAL A 1 108 ? -18.316 -2.585 26.304 1.00 83.44 108 VAL A C 1
ATOM 864 O O . VAL A 1 108 ? -19.142 -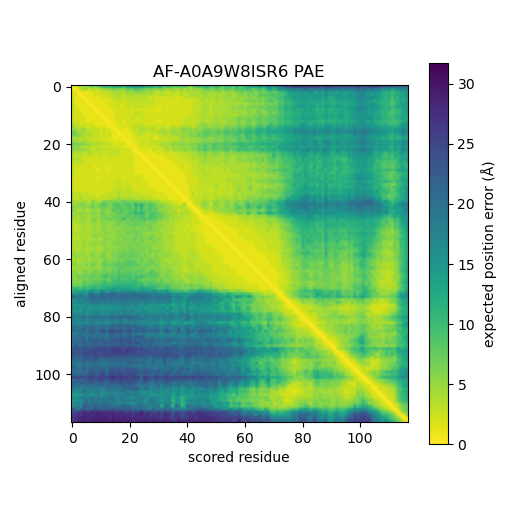1.892 25.713 1.00 83.44 108 VAL A O 1
ATOM 867 N N . THR A 1 109 ? -17.036 -2.618 25.936 1.00 82.94 109 THR A N 1
ATOM 868 C CA . THR A 1 109 ? -16.516 -1.865 24.783 1.00 82.94 109 THR A CA 1
ATOM 869 C C . THR A 1 109 ? -16.271 -2.787 23.595 1.00 82.94 109 THR A C 1
ATOM 871 O O . THR A 1 109 ? -15.994 -3.971 23.765 1.00 82.94 109 THR A O 1
ATOM 874 N N . THR A 1 110 ? -16.302 -2.242 22.380 1.00 81.94 110 THR A N 1
ATOM 875 C CA . THR A 1 110 ? -15.934 -2.974 21.156 1.00 81.94 110 THR A CA 1
ATOM 876 C C . THR A 1 110 ? -14.419 -3.048 20.941 1.00 81.94 110 THR A C 1
ATOM 878 O O . THR A 1 110 ? -13.960 -3.454 19.871 1.00 81.94 110 THR A O 1
ATOM 881 N N . LYS A 1 111 ? -13.613 -2.603 21.915 1.00 80.12 111 LYS A N 1
ATOM 882 C CA . LYS A 1 111 ? -12.155 -2.717 21.856 1.00 80.12 111 LYS A CA 1
ATOM 883 C C . LYS A 1 111 ? -11.754 -4.158 22.139 1.00 80.12 111 LYS A C 1
ATOM 885 O O . LYS A 1 111 ? -12.359 -4.829 22.969 1.00 80.12 111 LYS A O 1
ATOM 890 N N . TYR A 1 112 ? -10.696 -4.617 21.473 1.00 75.81 112 TYR A N 1
ATOM 891 C CA . TYR A 1 112 ? -10.102 -5.904 21.814 1.00 75.81 112 TYR A CA 1
ATOM 892 C C . TYR A 1 112 ? -9.652 -5.872 23.281 1.00 75.81 112 TYR A C 1
ATOM 894 O O . TYR A 1 112 ? -8.885 -4.970 23.645 1.00 75.81 112 TYR A O 1
ATOM 902 N N . PRO A 1 113 ? -10.105 -6.824 24.117 1.00 70.81 113 PRO A N 1
ATOM 903 C CA . PRO A 1 113 ? -9.662 -6.890 25.494 1.00 70.81 113 PRO A CA 1
ATOM 904 C C . PRO A 1 113 ? -8.154 -7.124 25.488 1.00 70.81 113 PRO A C 1
ATOM 906 O O . PRO A 1 113 ? -7.658 -8.076 24.882 1.00 70.81 113 PRO A O 1
ATOM 909 N N . ARG A 1 114 ? -7.397 -6.236 26.138 1.00 56.25 114 ARG A N 1
ATOM 910 C CA . ARG A 1 114 ? -5.996 -6.539 26.422 1.00 56.25 114 ARG A CA 1
ATOM 911 C C . ARG A 1 114 ? -6.010 -7.676 27.430 1.00 56.25 114 ARG A C 1
ATOM 913 O O . ARG A 1 114 ? -6.407 -7.466 28.570 1.00 56.25 114 ARG A O 1
ATOM 920 N N . HIS A 1 115 ? -5.606 -8.867 27.003 1.00 45.91 115 HIS A N 1
ATOM 921 C CA . HIS A 1 115 ? -5.328 -9.960 27.923 1.00 45.91 115 HIS A CA 1
ATOM 922 C C . HIS A 1 115 ? -4.240 -9.487 28.892 1.00 45.91 115 HIS A C 1
ATOM 924 O O . HIS A 1 115 ? -3.069 -9.399 28.524 1.00 45.91 115 HIS A O 1
ATOM 930 N N . HIS A 1 116 ? -4.632 -9.129 30.110 1.00 43.34 116 HIS A N 1
ATOM 931 C CA . HIS A 1 116 ? -3.695 -9.038 31.214 1.00 43.34 116 HIS A CA 1
ATOM 932 C C . HIS A 1 116 ? -3.419 -10.477 31.651 1.00 43.34 116 HIS A C 1
ATOM 934 O O . HIS A 1 116 ? -4.314 -11.163 32.137 1.00 43.34 116 HIS A O 1
ATOM 940 N N . SER A 1 117 ? -2.213 -10.952 31.327 1.00 34.09 117 SER A N 1
ATOM 941 C CA . SER A 1 117 ? -1.630 -12.170 31.906 1.00 34.09 117 SER A CA 1
ATOM 942 C C . SER A 1 117 ? -1.052 -11.851 33.276 1.00 34.09 117 SER A C 1
ATOM 944 O O . SER A 1 117 ? -0.538 -10.715 33.417 1.00 34.09 117 SER A O 1
#

Secondary structure (DSSP, 8-state):
--HHHHHHHHHHHH-HHHHHHS-HHHHHHHHHHHHHHHHTTTTS-HHHHHHHHHHHHHHHHHHHHHHHHHHH---EEEEETTTTTTS-GGGTTT--EEEETTEEEEEEESSPP----

Radius of gyration: 28.28 Å; Cα contacts (8 Å, |Δi|>4): 72; chains: 1; bounding box: 60×31×63 Å

Nearest PDB structures (foldseek):
  4fxy-assembly2_Q  TM=8.963E-01  e=1.550E-05  Rattus norvegicus
  1i1i-assembly1_P  TM=8.989E-01  e=3.137E-05  Rattus norvegicus
  5lv0-assembly1_A  TM=7.940E-01  e=6.349E-05  Homo sapiens
  2o36-assembly1_A  TM=8.973E-01  e=2.146E-04  Homo sapiens
  2o3e-assembly1_A  TM=8.928E-01  e=2.773E-04  Rattus norvegicus

Organism: NCBI:txid417176

pLDDT: mean 85.09, std 10.91, range [34.09, 96.88]